Protein AF-A0A5C7LQA7-F1 (afdb_monomer)

Radius of gyration: 29.84 Å; Cα contacts (8 Å, |Δi|>4): 16; chains: 1; bounding box: 82×26×72 Å

Solvent-accessible surface area (backbone atoms only — not comparable to full-atom values): 5402 Å² total; per-residue (Å²): 125,66,66,68,53,51,52,51,53,51,52,52,52,52,54,51,52,60,71,66,48,75,74,82,77,72,80,72,74,75,80,70,88,53,93,59,69,53,70,60,95,83,65,81,82,85,84,78,89,80,91,80,88,81,89,62,60,74,48,87,76,81,82,79,92,78,86,82,91,76,87,78,82,128

pLDDT: mean 73.5, std 12.61, range [51.44, 94.75]

Sequence (74 aa):
MGLFLQLIVGLVLMVISYLIMPKPKSDDSAITEADDPTADAGRPIPVLFGTKTIKSPNCLWFGDKQYVKRKVKA

Mean predicted aligned error: 16.37 Å

Secondary structure (DSSP, 8-state):
-HHHHHHHHHHHHHHHHHHHSPPP-----------S----TTPPPP--SS----S-------------------

Foldseek 3Di:
DPPVVVVVVVVVVVVVCVVPPPDPDPPPPPPPPPQDQAQDPPDDDDDDDDDDDDRHDRDNDDDDDDDDDDPDDD

Structure (mmCIF, N/CA/C/O backbone):
data_AF-A0A5C7LQA7-F1
#
_entry.id   AF-A0A5C7LQA7-F1
#
loop_
_atom_site.group_PDB
_atom_site.id
_atom_site.type_symbol
_atom_site.label_atom_id
_atom_site.label_alt_id
_atom_site.label_comp_id
_atom_site.label_asym_id
_atom_site.label_entity_id
_atom_site.label_seq_id
_atom_site.pdbx_PDB_ins_code
_atom_site.Cartn_x
_atom_site.Cartn_y
_atom_site.Cartn_z
_atom_site.occupancy
_atom_site.B_iso_or_equiv
_atom_site.auth_seq_id
_atom_site.auth_comp_id
_atom_site.auth_asym_id
_atom_site.auth_atom_id
_atom_site.pdbx_PDB_model_num
ATOM 1 N N . MET A 1 1 ? -37.463 -0.904 31.388 1.00 61.50 1 MET A N 1
ATOM 2 C CA . MET A 1 1 ? -36.075 -0.463 31.657 1.00 61.50 1 MET A CA 1
ATOM 3 C C . MET A 1 1 ? -34.992 -1.355 31.031 1.00 61.50 1 MET A C 1
ATOM 5 O O . MET A 1 1 ? -33.878 -0.883 30.887 1.00 61.50 1 MET A O 1
ATOM 9 N N . GLY A 1 2 ? -35.269 -2.612 30.643 1.00 80.56 2 GLY A N 1
ATOM 10 C CA . GLY A 1 2 ? -34.229 -3.505 30.092 1.00 80.56 2 GLY A CA 1
ATOM 11 C C . GLY A 1 2 ? -33.890 -3.290 28.611 1.00 80.56 2 GLY A C 1
ATOM 12 O O . GLY A 1 2 ? -32.726 -3.353 28.236 1.00 80.56 2 GLY A O 1
ATOM 13 N N . LEU A 1 3 ? -34.888 -2.973 27.780 1.00 86.62 3 LEU A N 1
ATOM 14 C CA . LEU A 1 3 ? -34.727 -2.956 26.321 1.00 86.62 3 LEU A CA 1
ATOM 15 C C . LEU A 1 3 ? -33.844 -1.799 25.818 1.00 86.62 3 LEU A C 1
ATOM 17 O O . LEU A 1 3 ? -32.946 -2.009 25.010 1.00 86.62 3 LEU A O 1
ATOM 21 N N . PHE A 1 4 ? -34.028 -0.589 26.352 1.00 88.88 4 PHE A N 1
ATOM 22 C CA . PHE A 1 4 ? -33.178 0.559 26.007 1.00 88.88 4 PHE A CA 1
ATOM 23 C C . PHE A 1 4 ? -31.729 0.383 26.476 1.00 88.88 4 PHE A C 1
ATOM 25 O O . PHE A 1 4 ? -30.805 0.776 25.771 1.00 88.88 4 PHE A O 1
ATOM 32 N N . LEU A 1 5 ? -31.521 -0.260 27.629 1.00 90.44 5 LEU A N 1
ATOM 33 C CA . LEU A 1 5 ? -30.182 -0.554 28.135 1.00 90.44 5 LEU A CA 1
ATOM 34 C C . LEU A 1 5 ? -29.462 -1.573 27.236 1.00 90.44 5 LEU A C 1
ATOM 36 O O . LEU A 1 5 ? -28.300 -1.378 26.895 1.00 90.44 5 LEU A O 1
ATOM 40 N N . GLN A 1 6 ? -30.167 -2.616 26.789 1.00 88.81 6 GLN A N 1
ATOM 41 C CA . GLN A 1 6 ? -29.642 -3.613 25.847 1.00 88.81 6 GLN A CA 1
ATOM 42 C C . GLN A 1 6 ? -29.276 -2.998 24.489 1.00 88.81 6 GLN A C 1
ATOM 44 O O . GLN A 1 6 ? -28.224 -3.319 23.939 1.00 88.81 6 GLN A O 1
ATOM 49 N N . LEU A 1 7 ? -30.100 -2.078 23.976 1.00 93.38 7 LEU A N 1
ATOM 50 C CA . LEU A 1 7 ? -29.822 -1.363 22.726 1.00 93.38 7 LEU A CA 1
ATOM 51 C C . LEU A 1 7 ? -28.560 -0.498 22.822 1.00 93.38 7 LEU A C 1
ATOM 53 O O . LEU A 1 7 ? -27.737 -0.514 21.909 1.00 93.38 7 LEU A O 1
ATOM 57 N N . ILE A 1 8 ? -28.375 0.216 23.936 1.00 94.06 8 ILE A N 1
ATOM 58 C CA . ILE A 1 8 ? -27.180 1.042 24.156 1.00 94.06 8 ILE A CA 1
ATOM 59 C C . ILE A 1 8 ? -25.927 0.165 24.254 1.00 94.06 8 ILE A C 1
ATOM 61 O O . ILE A 1 8 ? -24.919 0.466 23.620 1.00 94.06 8 ILE A O 1
ATOM 65 N N . VAL A 1 9 ? -25.989 -0.946 24.991 1.00 93.62 9 VAL A N 1
ATOM 66 C CA . VAL A 1 9 ? -24.858 -1.880 25.109 1.00 93.62 9 VAL A CA 1
ATOM 67 C C . VAL A 1 9 ? -24.488 -2.483 23.748 1.00 93.62 9 VAL A C 1
ATOM 69 O O . VAL A 1 9 ? -23.307 -2.541 23.408 1.00 93.62 9 VAL A O 1
ATOM 72 N N . GLY A 1 10 ? -25.479 -2.865 22.935 1.00 93.00 10 GLY A N 1
ATOM 73 C CA . GLY A 1 10 ? -25.250 -3.370 21.578 1.00 93.00 10 GLY A CA 1
ATOM 74 C C . GLY A 1 10 ? -24.597 -2.338 20.653 1.00 93.00 10 GLY A C 1
ATOM 75 O O . GLY A 1 10 ? -23.650 -2.664 19.937 1.00 93.00 10 GLY A O 1
ATOM 76 N N . LEU A 1 11 ? -25.043 -1.080 20.718 1.00 93.62 11 LEU A N 1
ATOM 77 C CA . LEU A 1 11 ? -24.465 0.024 19.946 1.00 93.62 11 LEU A CA 1
ATOM 78 C C . LEU A 1 11 ? -22.988 0.247 20.303 1.00 93.62 11 LEU A C 1
ATOM 80 O O . L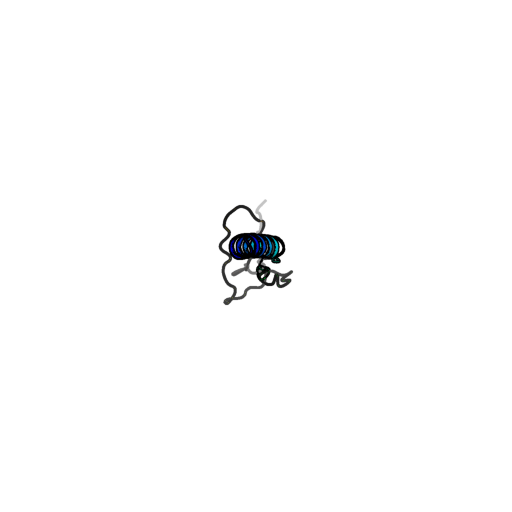EU A 1 11 ? -22.145 0.385 19.419 1.00 93.62 11 LEU A O 1
ATOM 84 N N . VAL A 1 12 ? -22.665 0.247 21.597 1.00 94.75 12 VAL A N 1
ATOM 85 C CA . VAL A 1 12 ? -21.295 0.460 22.082 1.00 94.75 12 VAL A CA 1
ATOM 86 C C . VAL A 1 12 ? -20.369 -0.669 21.624 1.00 94.75 12 VAL A C 1
ATOM 88 O O . VAL A 1 12 ? -19.279 -0.399 21.121 1.00 94.75 12 VAL A O 1
ATOM 91 N N . LEU A 1 13 ? -20.810 -1.927 21.720 1.00 93.19 13 LEU A N 1
ATOM 92 C CA . LEU A 1 13 ? -20.033 -3.082 21.255 1.00 93.19 13 LEU A CA 1
ATOM 93 C C . LEU A 1 13 ? -19.770 -3.041 19.742 1.00 93.19 13 LEU A C 1
ATOM 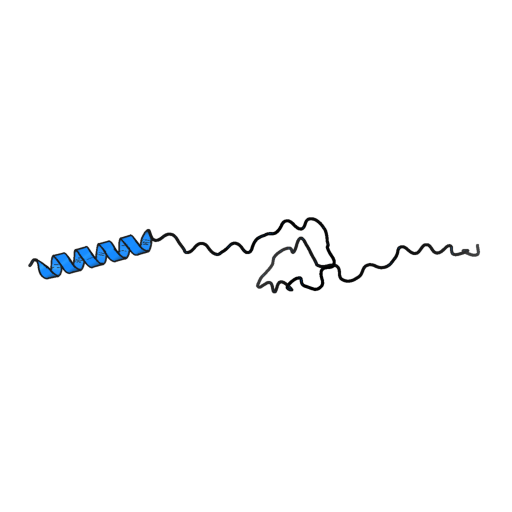95 O O . LEU A 1 13 ? -18.662 -3.358 19.308 1.00 93.19 13 LEU A O 1
ATOM 99 N N . MET A 1 14 ? -20.746 -2.601 18.944 1.00 91.88 14 MET A N 1
ATOM 100 C CA . MET A 1 14 ? -20.584 -2.438 17.496 1.00 91.88 14 MET A CA 1
ATOM 101 C C . MET A 1 14 ? -19.521 -1.383 17.155 1.00 91.88 14 MET A C 1
ATOM 103 O O . MET A 1 14 ? -18.659 -1.626 16.311 1.00 91.88 14 MET A O 1
ATOM 107 N N . VAL A 1 15 ? -19.545 -0.231 17.831 1.00 92.75 15 VAL A N 1
ATOM 108 C CA . VAL A 1 15 ? -18.563 0.846 17.616 1.00 92.75 15 VAL A CA 1
ATOM 109 C C . VAL A 1 15 ? -17.154 0.388 17.996 1.00 92.75 15 VAL A C 1
ATOM 111 O O . VAL A 1 15 ? -16.206 0.618 17.246 1.00 92.75 15 VAL A O 1
ATOM 114 N N . ILE A 1 16 ? -17.014 -0.314 19.122 1.00 92.00 16 ILE A N 1
ATOM 115 C CA . ILE A 1 16 ? -15.728 -0.872 19.561 1.00 92.00 16 ILE A CA 1
ATOM 116 C C . ILE A 1 16 ? -15.211 -1.903 18.550 1.00 92.00 16 ILE A C 1
ATOM 118 O O . ILE A 1 16 ? -14.044 -1.853 18.166 1.00 92.00 16 ILE A O 1
ATOM 122 N N . SER A 1 17 ? -16.075 -2.797 18.062 1.00 87.94 17 SER A N 1
ATOM 123 C CA . SER A 1 17 ? -15.701 -3.782 17.043 1.00 87.94 17 SER A CA 1
ATOM 124 C C . SER A 1 17 ? -15.220 -3.125 15.749 1.00 87.94 17 SER A C 1
ATOM 126 O O . SER A 1 17 ? -14.304 -3.642 15.114 1.00 87.94 17 SER A O 1
ATOM 128 N N . TYR A 1 18 ? -15.816 -1.998 15.355 1.00 87.25 18 TYR A N 1
ATOM 129 C CA . TYR A 1 18 ? -15.408 -1.259 14.161 1.00 87.25 18 TYR A CA 1
ATOM 130 C C . TYR A 1 18 ? -14.062 -0.545 14.347 1.00 87.25 18 TYR A C 1
ATOM 132 O O . TYR A 1 18 ? -13.249 -0.511 13.431 1.00 87.25 18 TYR A O 1
ATOM 140 N N . LEU A 1 19 ? -13.789 -0.025 15.546 1.00 86.94 19 LEU A N 1
ATOM 141 C CA . LEU A 1 19 ? -12.511 0.618 15.873 1.00 86.94 19 LEU A CA 1
ATOM 142 C C . LEU A 1 19 ? -11.339 -0.371 15.921 1.00 86.94 19 LEU A C 1
ATOM 144 O O . LEU A 1 19 ? -10.225 -0.013 15.546 1.00 86.94 19 LEU A O 1
ATOM 148 N N . ILE A 1 20 ? -11.583 -1.598 16.388 1.00 90.25 20 ILE A N 1
ATOM 149 C CA . ILE A 1 20 ? -10.561 -2.655 16.482 1.00 90.25 20 ILE A CA 1
ATOM 150 C C . ILE A 1 20 ? -10.422 -3.412 15.153 1.00 90.25 20 ILE A C 1
ATOM 152 O O . ILE A 1 20 ? -9.454 -4.151 14.967 1.00 90.25 20 ILE A O 1
ATOM 156 N N . 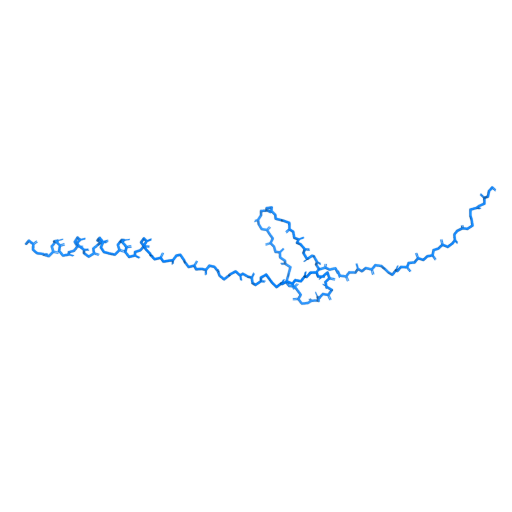MET A 1 21 ? -11.357 -3.227 14.212 1.00 86.44 21 MET A N 1
ATOM 157 C CA . MET A 1 21 ? -11.301 -3.889 12.916 1.00 86.44 21 MET A CA 1
ATOM 158 C C . MET A 1 21 ? -9.957 -3.570 12.241 1.00 86.44 21 MET A C 1
ATOM 160 O O . MET A 1 21 ? -9.654 -2.399 11.984 1.00 86.44 21 MET A O 1
ATOM 164 N N . PRO A 1 22 ? -9.126 -4.592 11.960 1.00 78.31 22 PRO A N 1
ATOM 165 C CA . PRO A 1 22 ? -7.862 -4.373 11.285 1.00 78.31 22 PRO A CA 1
ATOM 166 C C . PRO A 1 22 ? -8.163 -3.766 9.921 1.00 78.31 22 PRO A C 1
ATOM 168 O O . PRO A 1 22 ? -9.003 -4.274 9.175 1.00 78.31 22 PRO A O 1
ATOM 171 N N . LYS A 1 23 ? -7.497 -2.650 9.611 1.00 75.19 23 LYS A N 1
ATOM 172 C CA . LYS A 1 23 ? -7.655 -1.994 8.312 1.00 75.19 23 LYS A CA 1
ATOM 173 C C . LYS A 1 23 ? -7.413 -3.029 7.208 1.00 75.19 23 LYS A C 1
ATOM 175 O O . LYS A 1 23 ? -6.456 -3.800 7.344 1.00 75.19 23 LYS A O 1
ATOM 180 N N . PRO A 1 24 ? -8.241 -3.059 6.144 1.00 72.56 24 PRO A N 1
ATOM 181 C CA . PRO A 1 24 ? -8.015 -3.955 5.022 1.00 72.56 24 PRO A CA 1
ATOM 182 C C . PRO A 1 24 ? -6.587 -3.735 4.529 1.00 72.56 24 PRO A C 1
ATOM 184 O O . PRO A 1 24 ? -6.190 -2.610 4.220 1.00 72.56 24 PRO A O 1
ATOM 187 N N . LYS A 1 25 ? -5.791 -4.804 4.562 1.00 62.47 25 LYS A N 1
ATOM 188 C CA . LYS A 1 25 ? -4.424 -4.788 4.056 1.00 62.47 25 LYS A CA 1
ATOM 189 C C . LYS A 1 25 ? -4.562 -4.558 2.554 1.00 62.47 25 LYS A C 1
ATOM 191 O O . LYS A 1 25 ? -5.188 -5.372 1.882 1.00 62.47 25 LYS A O 1
ATOM 196 N N . SER A 1 26 ? -4.074 -3.426 2.047 1.00 60.84 26 SER A N 1
ATOM 197 C CA . SER A 1 26 ? -3.896 -3.292 0.606 1.00 60.84 26 SER A CA 1
ATOM 198 C C . SER A 1 26 ? -2.976 -4.423 0.181 1.00 60.84 26 SER A C 1
ATOM 200 O O . SER A 1 26 ? -1.940 -4.613 0.824 1.00 60.84 26 SER A O 1
ATOM 202 N N . ASP A 1 27 ? -3.350 -5.171 -0.853 1.00 57.84 27 ASP A N 1
ATOM 203 C CA . ASP A 1 27 ? -2.394 -6.038 -1.523 1.00 57.84 27 ASP A CA 1
ATOM 204 C C . ASP A 1 27 ? -1.236 -5.135 -1.947 1.00 57.84 27 ASP A C 1
ATOM 206 O O . ASP A 1 27 ? -1.392 -4.268 -2.812 1.00 57.84 27 ASP A O 1
ATOM 210 N N . ASP A 1 28 ? -0.103 -5.257 -1.253 1.00 54.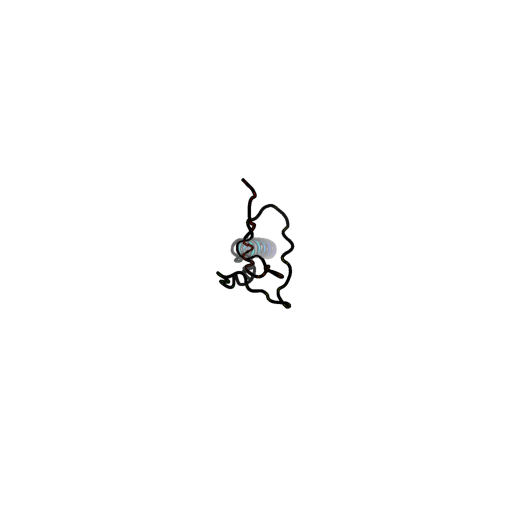50 28 ASP A N 1
ATOM 211 C CA . ASP A 1 28 ? 1.139 -4.651 -1.695 1.00 54.50 28 ASP A CA 1
ATOM 212 C C . ASP A 1 28 ? 1.390 -5.265 -3.063 1.00 54.50 28 ASP A C 1
ATOM 214 O O . ASP A 1 28 ? 1.732 -6.443 -3.176 1.00 54.50 28 ASP A O 1
ATOM 218 N N . SER A 1 29 ? 1.119 -4.480 -4.110 1.00 54.34 29 SER A N 1
ATOM 219 C CA . SER A 1 29 ? 1.427 -4.827 -5.487 1.00 54.34 29 SER A CA 1
ATOM 220 C C . SER A 1 29 ? 2.851 -5.346 -5.479 1.00 54.34 29 SER A C 1
ATOM 222 O O . SER A 1 29 ? 3.755 -4.565 -5.166 1.00 54.34 29 SER A O 1
ATOM 224 N N . ALA A 1 30 ? 3.005 -6.653 -5.708 1.00 52.47 30 ALA A N 1
ATOM 225 C CA . ALA A 1 30 ? 4.256 -7.368 -5.545 1.00 52.47 30 ALA A CA 1
ATOM 226 C C . ALA A 1 30 ? 5.389 -6.503 -6.096 1.00 52.47 30 ALA A C 1
ATOM 228 O O . ALA A 1 30 ? 5.450 -6.229 -7.297 1.00 52.47 30 ALA A O 1
ATOM 229 N N . ILE A 1 31 ? 6.242 -5.999 -5.202 1.00 51.44 31 ILE A N 1
ATOM 230 C CA . ILE A 1 31 ? 7.493 -5.386 -5.616 1.00 51.44 31 ILE A CA 1
ATOM 231 C C . ILE A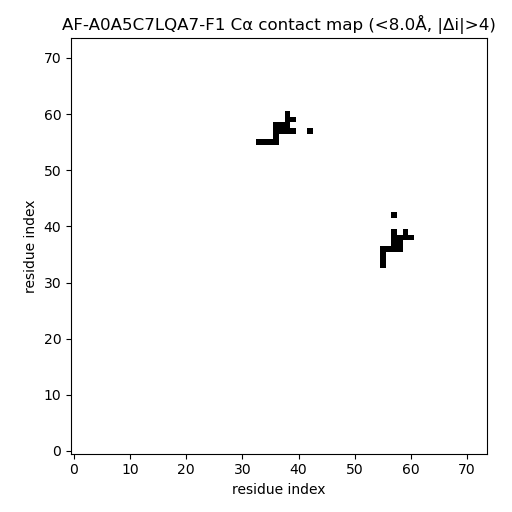 1 31 ? 8.355 -6.575 -6.008 1.00 51.44 31 ILE A C 1
ATOM 233 O O . ILE A 1 31 ? 9.117 -7.103 -5.207 1.00 51.44 31 ILE A O 1
ATOM 237 N N . THR A 1 32 ? 8.133 -7.070 -7.222 1.00 54.28 32 THR A N 1
ATOM 238 C CA . THR A 1 32 ? 9.023 -8.030 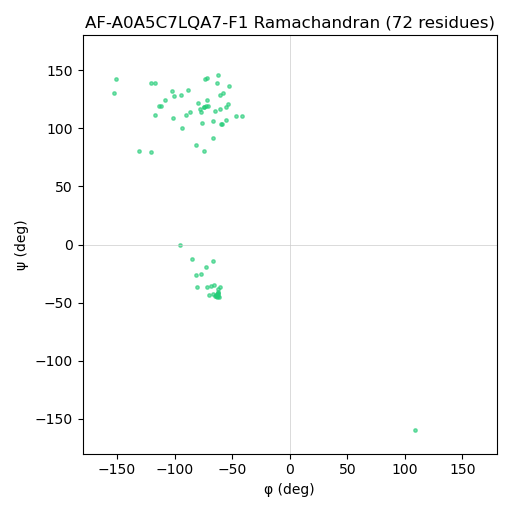-7.847 1.00 54.28 32 THR A CA 1
ATOM 239 C C . THR A 1 32 ? 10.366 -7.330 -7.942 1.00 54.28 32 THR A C 1
ATOM 241 O O . THR A 1 32 ? 10.477 -6.276 -8.578 1.00 54.28 32 THR A O 1
ATOM 244 N N . GLU A 1 33 ? 11.360 -7.873 -7.247 1.00 54.91 33 GLU A N 1
ATOM 245 C CA . GLU A 1 33 ? 12.741 -7.438 -7.377 1.00 54.91 33 GLU A CA 1
ATOM 246 C C . GLU A 1 33 ? 13.158 -7.647 -8.833 1.00 54.91 33 GLU A C 1
ATOM 248 O O . GLU A 1 33 ? 13.324 -8.765 -9.312 1.00 54.91 33 GLU A O 1
ATOM 253 N N . ALA A 1 34 ? 13.213 -6.548 -9.576 1.00 51.44 34 ALA A N 1
ATOM 254 C CA . ALA A 1 34 ? 13.746 -6.503 -10.923 1.00 51.44 34 ALA A CA 1
ATOM 255 C C 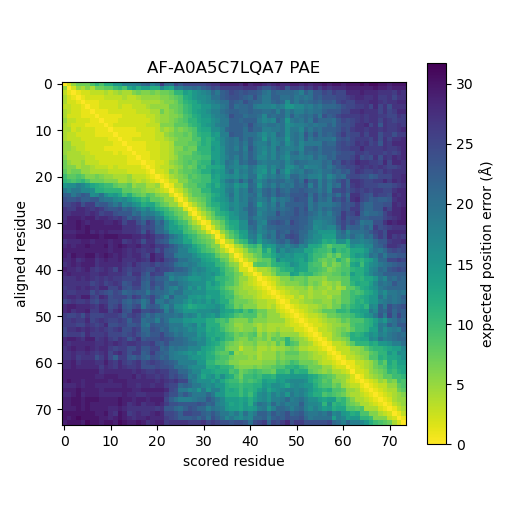. ALA A 1 34 ? 14.900 -5.508 -10.882 1.00 51.44 34 ALA A C 1
ATOM 257 O O . ALA A 1 34 ? 14.730 -4.329 -11.212 1.00 51.44 34 ALA A O 1
ATOM 258 N N . ASP A 1 35 ? 16.037 -5.998 -10.390 1.00 53.00 35 ASP A N 1
ATOM 259 C CA . ASP A 1 35 ? 17.278 -5.237 -10.245 1.00 53.00 35 ASP A CA 1
ATOM 260 C C . ASP A 1 35 ? 17.894 -4.844 -11.596 1.00 53.00 35 ASP A C 1
ATOM 262 O O . ASP A 1 35 ? 18.696 -3.915 -11.645 1.00 53.00 35 ASP A O 1
ATOM 266 N N . ASP A 1 36 ? 17.438 -5.441 -12.705 1.00 56.28 36 ASP A N 1
ATOM 267 C CA . ASP A 1 36 ? 17.948 -5.146 -14.042 1.00 56.28 36 ASP A CA 1
ATOM 268 C C . ASP A 1 36 ? 16.885 -4.553 -14.991 1.00 56.28 36 ASP A C 1
ATOM 270 O O . ASP A 1 36 ? 15.734 -5.020 -15.028 1.00 56.28 36 ASP A O 1
ATOM 274 N N . PRO A 1 37 ? 17.248 -3.541 -15.810 1.00 58.72 37 PRO A N 1
ATOM 275 C CA . PRO A 1 37 ? 16.382 -2.987 -16.846 1.00 58.72 37 PRO A CA 1
ATOM 276 C C . PRO A 1 37 ? 16.148 -4.038 -17.938 1.00 58.72 37 PRO A C 1
ATOM 278 O O . PRO A 1 37 ? 16.911 -4.166 -18.892 1.00 58.72 37 PRO A O 1
ATOM 281 N N . THR A 1 38 ? 15.081 -4.814 -17.783 1.00 60.91 38 THR A N 1
ATOM 282 C CA . THR A 1 38 ? 14.682 -5.852 -18.738 1.00 60.91 38 THR A CA 1
ATOM 283 C C . THR A 1 38 ? 13.768 -5.246 -19.800 1.00 60.91 38 THR A C 1
ATOM 285 O O . THR A 1 38 ? 12.831 -4.527 -19.453 1.00 60.91 38 THR A O 1
ATOM 288 N N . ALA A 1 39 ? 14.028 -5.542 -21.075 1.00 63.62 39 ALA A N 1
ATOM 289 C CA . ALA A 1 39 ? 13.167 -5.175 -22.197 1.00 63.62 39 ALA A CA 1
ATOM 290 C C . ALA A 1 39 ? 12.017 -6.190 -22.320 1.00 63.62 39 ALA A C 1
ATOM 292 O O . ALA A 1 39 ? 12.126 -7.174 -23.049 1.00 63.62 39 ALA A O 1
ATOM 293 N N . ASP A 1 40 ? 10.933 -5.981 -21.572 1.00 64.19 40 ASP A N 1
ATOM 294 C CA . ASP A 1 40 ? 9.747 -6.847 -21.617 1.00 64.19 40 ASP A CA 1
ATOM 295 C C . ASP A 1 40 ? 8.578 -6.123 -22.303 1.00 64.19 40 ASP A C 1
ATOM 297 O O . ASP A 1 40 ? 8.179 -5.028 -21.894 1.00 64.19 40 ASP A O 1
ATOM 301 N N . ALA A 1 41 ? 8.027 -6.735 -23.354 1.00 62.16 41 ALA A N 1
ATOM 302 C CA . ALA A 1 41 ? 6.901 -6.204 -24.121 1.00 62.16 41 ALA A CA 1
ATOM 303 C C . ALA A 1 41 ? 5.558 -6.278 -23.366 1.00 62.16 41 ALA A C 1
ATOM 305 O O . ALA A 1 41 ? 4.625 -5.560 -23.718 1.00 62.16 41 ALA A O 1
ATOM 306 N N . GLY A 1 42 ? 5.448 -7.126 -22.336 1.00 68.31 42 GLY A N 1
ATOM 307 C CA . GLY A 1 42 ? 4.227 -7.320 -21.548 1.00 68.31 42 GLY A CA 1
ATOM 308 C C . GLY A 1 42 ? 4.156 -6.500 -20.258 1.00 68.31 42 GLY A C 1
ATOM 309 O O . GLY A 1 42 ? 3.171 -6.607 -19.525 1.00 68.31 42 GLY A O 1
ATOM 310 N N . ARG A 1 43 ? 5.180 -5.695 -19.939 1.00 68.19 43 ARG A N 1
ATOM 311 C CA . ARG A 1 43 ? 5.236 -4.987 -18.655 1.00 68.19 43 ARG A CA 1
ATOM 312 C C . ARG A 1 43 ? 4.206 -3.847 -18.608 1.00 68.19 43 ARG A C 1
ATOM 314 O O . ARG A 1 43 ? 4.267 -2.947 -19.449 1.00 68.19 43 ARG A O 1
ATOM 321 N N . PRO A 1 44 ? 3.299 -3.821 -17.611 1.00 69.94 44 PRO A N 1
ATOM 322 C CA . PRO A 1 44 ? 2.347 -2.726 -17.469 1.00 69.94 44 PRO A CA 1
ATOM 323 C C . PRO A 1 44 ? 3.078 -1.404 -17.200 1.00 69.94 44 PRO A C 1
ATOM 325 O O . PRO A 1 44 ? 4.034 -1.352 -16.422 1.00 69.94 44 PRO A O 1
ATOM 328 N N . ILE A 1 45 ? 2.613 -0.326 -17.837 1.00 73.69 45 ILE A N 1
ATOM 329 C CA . ILE A 1 45 ? 3.156 1.025 -17.652 1.00 73.69 45 ILE A CA 1
ATOM 330 C C . ILE A 1 45 ? 2.613 1.585 -16.327 1.00 73.69 45 ILE A C 1
ATOM 332 O O . ILE A 1 45 ? 1.398 1.762 -16.205 1.00 73.69 45 ILE A O 1
ATOM 336 N N . PRO A 1 46 ? 3.464 1.879 -15.324 1.00 71.50 46 PRO A N 1
ATOM 337 C CA . PRO A 1 46 ? 2.988 2.422 -14.060 1.00 71.50 46 PRO A CA 1
ATOM 338 C C . PRO A 1 46 ? 2.547 3.881 -14.239 1.00 71.50 46 PRO A C 1
ATOM 340 O O . PRO A 1 46 ? 3.355 4.746 -14.576 1.00 71.50 46 PRO A O 1
ATOM 343 N N . VAL A 1 47 ? 1.273 4.170 -13.970 1.00 76.31 47 VAL A N 1
ATOM 344 C CA . VAL A 1 47 ? 0.757 5.543 -13.868 1.00 76.31 47 VAL A CA 1
ATOM 345 C C . VAL A 1 47 ? 0.895 5.995 -12.418 1.00 76.31 47 VAL A C 1
ATOM 347 O O . VAL A 1 47 ? 0.241 5.458 -11.525 1.00 76.31 47 VAL A O 1
ATOM 350 N N . LEU A 1 48 ? 1.782 6.960 -12.171 1.00 76.75 48 LEU A N 1
ATOM 351 C CA . LEU A 1 48 ? 2.029 7.492 -10.835 1.00 76.75 48 LEU A CA 1
ATOM 352 C C . LEU A 1 48 ? 1.175 8.741 -10.582 1.00 76.75 48 LEU A C 1
ATOM 354 O O . LEU A 1 48 ? 1.244 9.706 -11.339 1.00 76.75 48 LEU A O 1
ATOM 358 N N . PHE A 1 49 ? 0.448 8.754 -9.465 1.00 75.06 49 PHE A N 1
ATOM 359 C CA . PHE A 1 49 ? -0.177 9.960 -8.926 1.00 75.06 49 PHE A CA 1
ATOM 360 C C . PHE A 1 49 ? 0.669 10.495 -7.758 1.00 75.06 49 PHE A C 1
ATOM 362 O O . PHE A 1 49 ? 0.728 9.871 -6.700 1.00 75.06 49 PHE A O 1
ATOM 369 N N . GLY A 1 50 ? 1.348 11.631 -7.955 1.00 80.19 50 GLY A N 1
ATOM 370 C CA . GLY A 1 50 ? 2.269 12.241 -6.980 1.00 80.19 50 GLY A CA 1
ATOM 371 C C . GLY A 1 50 ? 3.745 12.136 -7.389 1.00 80.19 50 GLY A C 1
ATOM 372 O O . GLY A 1 50 ? 4.047 11.948 -8.564 1.00 80.19 50 GLY A O 1
ATOM 373 N N . THR A 1 51 ? 4.671 12.258 -6.431 1.00 83.12 51 THR A N 1
ATOM 374 C CA . THR A 1 51 ? 6.127 12.213 -6.686 1.00 83.12 51 THR A CA 1
ATOM 375 C C . THR A 1 51 ? 6.744 10.954 -6.080 1.00 83.12 51 THR A C 1
ATOM 377 O O . THR A 1 51 ? 6.699 10.757 -4.868 1.00 83.12 51 THR A O 1
ATOM 380 N N . LYS A 1 52 ? 7.344 10.099 -6.916 1.00 77.69 52 LYS A N 1
ATOM 381 C CA . LYS A 1 52 ? 8.027 8.863 -6.507 1.00 77.69 52 LYS A CA 1
ATOM 382 C C . LYS A 1 52 ? 9.141 8.534 -7.496 1.00 77.69 52 LYS A C 1
ATOM 384 O O . LYS A 1 52 ? 8.968 8.689 -8.701 1.00 77.69 52 LYS A O 1
ATOM 389 N N . THR A 1 53 ? 10.259 8.027 -6.989 1.00 77.94 53 THR A N 1
ATOM 390 C CA . THR A 1 53 ? 11.371 7.548 -7.819 1.00 77.94 53 THR A CA 1
ATOM 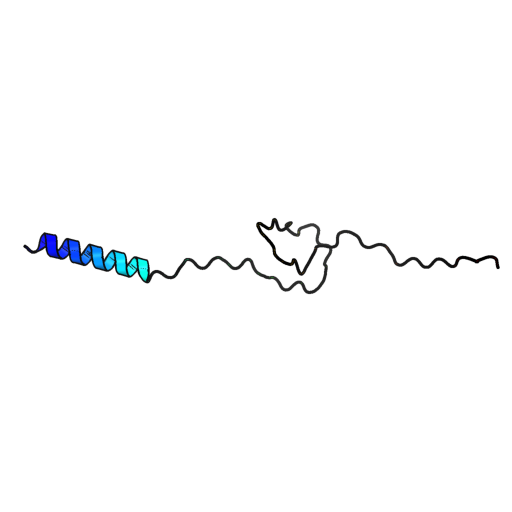391 C C . THR A 1 53 ? 11.077 6.145 -8.351 1.00 77.94 53 THR A C 1
ATOM 393 O O . THR A 1 53 ? 10.874 5.211 -7.572 1.00 77.94 53 THR A O 1
ATOM 396 N N . ILE A 1 54 ? 11.075 5.984 -9.676 1.00 75.12 54 ILE A N 1
ATOM 397 C CA . ILE A 1 54 ? 10.929 4.685 -10.348 1.00 75.12 54 ILE A CA 1
ATOM 398 C C . ILE A 1 54 ? 12.318 4.054 -10.472 1.00 75.12 54 ILE A C 1
ATOM 400 O O . ILE A 1 54 ? 13.176 4.580 -11.172 1.00 75.12 54 ILE A O 1
ATOM 404 N N . LYS A 1 55 ? 12.541 2.935 -9.774 1.00 71.69 55 LYS A N 1
ATOM 405 C CA . LYS A 1 55 ? 13.851 2.260 -9.721 1.00 71.69 55 LYS A CA 1
ATOM 406 C C . LYS A 1 55 ? 14.151 1.367 -10.932 1.00 71.69 55 LYS A C 1
ATOM 408 O O . LYS A 1 55 ? 15.312 1.161 -11.245 1.00 71.69 55 LYS A O 1
ATOM 413 N N . SER A 1 56 ? 13.121 0.853 -11.605 1.00 66.44 56 SER A N 1
ATOM 414 C CA . SER A 1 56 ? 13.248 -0.151 -12.674 1.00 66.44 56 SER A CA 1
ATOM 415 C C . SER A 1 56 ? 12.438 0.286 -13.906 1.00 66.44 56 SER A C 1
ATOM 417 O O . SER A 1 56 ? 11.277 -0.113 -14.054 1.00 66.44 56 SER A O 1
ATOM 419 N N . PRO A 1 57 ? 12.976 1.196 -14.743 1.00 72.06 57 PRO A N 1
ATOM 420 C CA . PRO A 1 57 ? 12.351 1.565 -16.009 1.00 72.06 57 PRO A CA 1
ATOM 421 C C . PRO A 1 57 ? 12.516 0.446 -17.049 1.00 72.06 57 PRO A C 1
ATOM 423 O O . PRO A 1 57 ? 13.562 -0.195 -17.130 1.00 72.06 57 PRO A O 1
ATOM 426 N N . ASN A 1 58 ? 11.486 0.236 -17.872 1.00 71.38 58 ASN A N 1
ATOM 427 C CA . ASN A 1 58 ? 11.563 -0.665 -19.022 1.00 71.38 58 ASN A CA 1
ATOM 428 C C . ASN A 1 58 ? 12.390 0.002 -20.136 1.00 71.38 58 ASN A C 1
ATOM 430 O O . ASN A 1 58 ? 12.016 1.070 -20.626 1.00 71.38 58 ASN A O 1
ATOM 434 N N . CYS A 1 59 ? 13.518 -0.597 -20.518 1.00 71.44 59 CYS A N 1
ATOM 435 C CA . CYS A 1 59 ? 14.385 -0.087 -21.579 1.00 71.44 59 CYS A CA 1
ATOM 436 C C . CYS A 1 59 ? 14.005 -0.747 -22.911 1.00 71.44 59 CYS A C 1
ATOM 438 O O . CYS A 1 59 ? 14.386 -1.883 -23.169 1.00 71.44 59 CYS A O 1
ATOM 440 N N . LEU A 1 60 ? 13.246 -0.045 -23.759 1.00 73.12 60 LEU A N 1
ATOM 441 C CA . LEU A 1 60 ? 12.751 -0.598 -25.031 1.00 73.12 60 LEU A CA 1
ATOM 442 C C . LEU A 1 60 ? 13.815 -0.657 -26.136 1.00 73.12 60 LEU A C 1
ATOM 444 O O . LEU A 1 60 ? 13.694 -1.449 -27.067 1.00 73.12 60 LEU A O 1
ATOM 448 N N . TRP A 1 61 ? 14.835 0.198 -26.066 1.00 70.50 61 TRP A N 1
ATOM 449 C CA . TRP A 1 61 ? 15.892 0.254 -27.068 1.00 70.50 61 TRP A CA 1
ATOM 450 C C . TRP A 1 61 ? 17.191 0.770 -26.456 1.00 70.50 61 TRP A C 1
ATOM 452 O O . TRP A 1 61 ? 17.211 1.827 -25.825 1.00 70.50 61 TRP A O 1
ATOM 462 N N . PHE A 1 62 ? 18.283 0.048 -26.700 1.00 70.88 62 PHE A N 1
ATOM 463 C CA . PHE A 1 62 ? 19.638 0.542 -26.504 1.00 70.88 62 PHE A CA 1
ATOM 464 C C . PHE A 1 62 ? 20.379 0.477 -27.842 1.00 70.88 62 PHE A C 1
ATOM 466 O O . PHE A 1 62 ? 20.225 -0.476 -28.605 1.00 70.88 62 PHE A O 1
ATOM 473 N N . GLY A 1 63 ? 21.161 1.511 -28.144 1.00 70.81 63 GLY A N 1
ATOM 474 C CA . GLY A 1 63 ? 21.993 1.525 -29.341 1.00 70.81 63 GLY A CA 1
ATOM 475 C C . GLY A 1 63 ? 23.175 0.574 -29.202 1.00 70.81 63 GLY A C 1
ATOM 476 O O . GLY A 1 63 ? 23.773 0.471 -28.129 1.00 70.81 63 GLY A O 1
ATOM 477 N N . ASP A 1 64 ? 23.538 -0.085 -30.300 1.00 71.56 64 ASP A N 1
ATOM 478 C CA . ASP A 1 64 ? 24.750 -0.894 -30.345 1.00 71.56 64 ASP A CA 1
ATOM 479 C C . ASP A 1 64 ? 25.997 -0.032 -30.113 1.00 71.56 64 ASP A C 1
ATOM 481 O O . ASP A 1 64 ? 26.079 1.129 -30.532 1.00 71.56 64 ASP A O 1
ATOM 485 N N . LYS A 1 65 ? 27.006 -0.609 -29.453 1.00 69.94 65 LYS A N 1
ATOM 486 C CA . LYS A 1 65 ? 28.278 0.083 -29.215 1.00 69.94 65 LYS A CA 1
ATOM 487 C C . LYS A 1 65 ? 28.991 0.294 -30.551 1.00 69.94 65 LYS A C 1
ATOM 489 O O . LYS A 1 65 ? 29.560 -0.639 -31.110 1.00 69.94 65 LYS A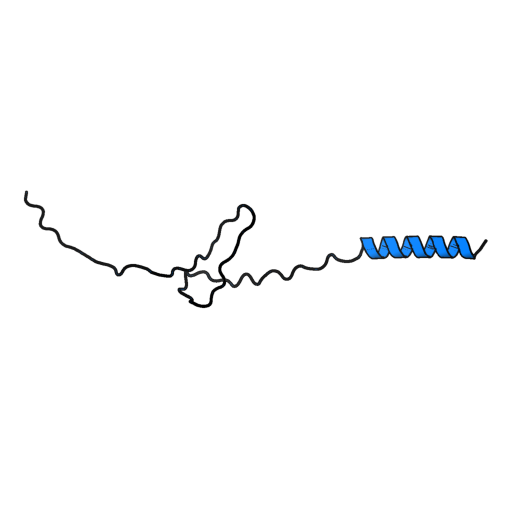 O 1
ATOM 494 N N . GLN A 1 66 ? 29.006 1.530 -31.044 1.00 61.56 66 GLN A N 1
ATOM 495 C CA . GLN A 1 66 ? 29.739 1.896 -32.255 1.00 61.56 66 GLN A CA 1
ATOM 496 C C . GLN A 1 66 ? 31.044 2.618 -31.917 1.00 61.56 66 GLN A C 1
ATOM 498 O O . GLN A 1 66 ? 31.069 3.571 -31.141 1.00 61.56 66 GLN A O 1
ATOM 503 N N . TYR A 1 67 ? 32.137 2.182 -32.541 1.00 74.88 67 TYR A N 1
ATOM 504 C CA . TYR A 1 67 ? 33.440 2.832 -32.449 1.00 74.88 67 TYR A CA 1
ATOM 505 C C . TYR A 1 67 ? 33.826 3.405 -33.815 1.00 74.88 67 TYR A C 1
ATOM 507 O O . TYR A 1 67 ? 33.963 2.670 -34.791 1.00 74.88 67 TYR A O 1
ATOM 515 N N . VAL A 1 68 ? 34.011 4.726 -33.887 1.00 73.19 68 VAL A N 1
ATOM 516 C CA . VAL A 1 68 ? 34.363 5.429 -35.129 1.00 73.19 68 VAL A CA 1
ATOM 517 C C . VAL A 1 68 ? 35.733 6.084 -34.970 1.00 73.19 68 VAL A C 1
ATOM 519 O O . VAL A 1 68 ? 35.878 7.058 -34.231 1.00 73.19 68 VAL A O 1
ATOM 522 N N . LYS A 1 69 ? 36.746 5.589 -35.696 1.00 71.06 69 LYS A N 1
ATOM 523 C CA . LYS A 1 69 ? 38.037 6.286 -35.827 1.00 71.06 69 LYS A CA 1
ATOM 524 C C . LYS A 1 69 ? 37.880 7.430 -36.823 1.00 71.06 69 LYS A C 1
ATOM 526 O O . LYS A 1 69 ? 37.682 7.191 -38.011 1.00 71.06 69 LYS A O 1
ATOM 531 N N . ARG A 1 70 ? 38.007 8.672 -36.359 1.00 74.56 70 ARG A N 1
ATOM 532 C CA . ARG A 1 70 ? 38.097 9.849 -37.234 1.00 74.56 70 ARG A CA 1
ATOM 533 C C . ARG A 1 70 ? 39.555 10.272 -37.348 1.00 74.56 70 ARG A C 1
ATOM 535 O O . ARG A 1 70 ? 40.221 10.457 -36.334 1.00 74.56 70 ARG A O 1
ATOM 542 N N . LYS A 1 71 ? 40.055 10.422 -38.578 1.00 70.62 71 LYS A N 1
ATOM 543 C CA . LYS A 1 71 ? 41.346 11.079 -38.809 1.00 70.62 71 LYS A CA 1
ATOM 544 C C . LYS A 1 71 ? 41.127 12.580 -38.652 1.00 70.62 71 LYS A C 1
ATOM 546 O O . LYS A 1 71 ? 40.522 13.202 -39.519 1.00 70.62 71 LYS A O 1
ATOM 551 N N . VAL A 1 72 ? 41.574 13.138 -37.534 1.00 71.31 72 VAL A N 1
ATOM 552 C CA . VAL A 1 72 ? 41.671 14.590 -37.370 1.00 71.31 72 VAL A CA 1
ATOM 553 C C . VAL A 1 72 ? 42.877 15.034 -38.196 1.00 71.31 72 VAL A C 1
ATOM 555 O O . VAL A 1 72 ? 43.984 14.545 -37.977 1.00 71.31 72 VAL A O 1
ATOM 558 N N . LYS A 1 73 ? 42.648 15.877 -39.207 1.00 61.81 73 LYS A N 1
ATOM 559 C CA . LYS A 1 73 ? 43.731 16.543 -39.939 1.00 61.81 73 LYS A CA 1
ATOM 560 C C . LYS A 1 73 ? 44.327 17.581 -38.984 1.00 61.81 73 LYS A C 1
ATOM 562 O O . LYS A 1 73 ? 43.575 18.426 -38.503 1.00 61.81 73 LYS A O 1
ATOM 567 N N . ALA A 1 74 ? 45.612 17.437 -38.666 1.00 58.75 74 ALA A N 1
ATOM 568 C CA . ALA A 1 74 ? 46.391 18.482 -38.006 1.00 58.75 74 ALA A CA 1
ATOM 569 C C . ALA A 1 74 ? 46.571 19.681 -38.946 1.00 58.75 74 ALA A C 1
ATOM 571 O O . ALA A 1 74 ? 46.584 19.448 -40.181 1.00 58.75 74 ALA A O 1
#